Protein AF-A0A3D0QG06-F1 (afdb_monomer_lite)

Sequence (149 aa):
AGSTVTIGGTIAGTTPLYLQLPGLVRENLFISKLGYDTLVVPIGDQHAGSVVAKLNPRAGFPRGTISGVAGGVPNSDQWLTYASGATMIGSGVLSAYLKDRANREFDRYMSTKDPGSLSATRRLDKGAAAALAVSQISFAILAYILLSE

Foldseek 3Di:
DFWFKDWPNHTPDGPVDDDDDDPAPQIWIWTGDPQWDIDTDTDGPPPPDDDDDDTHGDPPDPPVPPPDCPDDPPDPLVVLLVVLVVLLVVLQVLLVVLQVVLVVLVVVCVVPVDVVSVVSSVVSNVSSVVSVVSNVVSVVVNVVSVVVD

Structure (mmCIF, N/CA/C/O backbone):
data_AF-A0A3D0QG06-F1
#
_entry.id   AF-A0A3D0QG06-F1
#
loop_
_atom_site.group_PDB
_atom_site.id
_atom_site.type_symbol
_atom_site.label_atom_id
_atom_site.label_alt_id
_atom_site.label_comp_id
_atom_site.label_asym_id
_atom_site.label_entity_id
_atom_site.label_seq_id
_atom_site.pdbx_PDB_ins_code
_atom_site.Cartn_x
_atom_site.Cartn_y
_atom_site.Cartn_z
_atom_site.occupancy
_atom_site.B_iso_or_equiv
_atom_site.auth_seq_id
_atom_site.auth_comp_id
_atom_site.auth_asym_id
_atom_site.auth_atom_id
_atom_site.pdbx_PDB_model_num
ATOM 1 N N . ALA A 1 1 ? 18.800 4.098 -14.225 1.00 64.69 1 ALA A N 1
ATOM 2 C CA . ALA A 1 1 ? 18.764 4.335 -15.685 1.00 64.69 1 ALA A CA 1
ATOM 3 C C . ALA A 1 1 ? 18.150 3.130 -16.398 1.00 64.69 1 ALA A C 1
ATOM 5 O O . ALA A 1 1 ? 18.528 1.994 -16.088 1.00 64.69 1 ALA A O 1
ATOM 6 N N . GLY A 1 2 ? 17.180 3.374 -17.283 1.00 77.44 2 GLY A N 1
ATOM 7 C CA . GLY A 1 2 ? 16.537 2.341 -18.102 1.00 77.44 2 GLY A CA 1
ATOM 8 C C . GLY A 1 2 ? 17.446 1.805 -19.214 1.00 77.44 2 GLY A C 1
ATOM 9 O O . GLY A 1 2 ? 18.573 2.270 -19.376 1.00 77.44 2 GLY A O 1
ATOM 10 N N . SER A 1 3 ? 16.969 0.798 -19.941 1.00 86.25 3 SER A N 1
ATOM 11 C CA . SER A 1 3 ? 17.652 0.188 -21.086 1.00 86.25 3 SER A CA 1
ATOM 12 C C . SER A 1 3 ? 17.191 0.850 -22.383 1.00 86.25 3 SER A C 1
ATOM 14 O O . SER A 1 3 ? 16.005 1.145 -22.519 1.00 86.25 3 SER A O 1
ATOM 16 N N . THR A 1 4 ? 18.094 1.051 -23.339 1.00 90.56 4 THR A N 1
ATOM 17 C CA . THR A 1 4 ? 17.769 1.590 -24.665 1.00 90.56 4 THR A CA 1
ATOM 18 C C . THR A 1 4 ? 17.126 0.503 -25.516 1.00 90.56 4 THR A C 1
ATOM 20 O O . THR A 1 4 ? 17.655 -0.605 -25.616 1.00 90.56 4 THR A O 1
ATOM 23 N N . VAL A 1 5 ? 15.995 0.824 -26.137 1.00 87.94 5 VAL A N 1
ATOM 24 C CA . VAL A 1 5 ? 15.235 -0.066 -27.018 1.00 87.94 5 VAL A CA 1
ATOM 25 C C . VAL A 1 5 ? 15.369 0.420 -28.459 1.00 87.94 5 VAL A C 1
ATOM 27 O O . VAL A 1 5 ? 15.184 1.605 -28.741 1.00 87.94 5 VAL A O 1
ATOM 30 N N . THR A 1 6 ? 15.680 -0.492 -29.376 1.00 87.62 6 THR A N 1
ATOM 31 C CA . THR A 1 6 ? 15.891 -0.218 -30.803 1.00 87.62 6 THR A CA 1
ATOM 32 C C . THR A 1 6 ? 15.031 -1.157 -31.652 1.00 87.62 6 THR A C 1
ATOM 34 O O . THR A 1 6 ? 14.957 -2.352 -31.364 1.00 87.62 6 THR A O 1
ATOM 37 N N . ILE A 1 7 ? 14.393 -0.619 -32.694 1.00 85.56 7 ILE A N 1
ATOM 38 C CA . ILE A 1 7 ? 13.526 -1.324 -33.657 1.00 85.56 7 ILE A CA 1
ATOM 39 C C . ILE A 1 7 ? 14.029 -0.989 -35.057 1.00 85.56 7 ILE A C 1
ATOM 41 O O . ILE A 1 7 ? 14.257 0.185 -35.343 1.00 85.56 7 ILE A O 1
ATOM 45 N N . GLY A 1 8 ? 14.274 -1.989 -35.907 1.00 80.06 8 GLY A N 1
ATOM 46 C CA . GLY A 1 8 ? 14.747 -1.751 -37.279 1.00 80.06 8 GLY A CA 1
ATOM 47 C C . GLY A 1 8 ? 16.013 -0.881 -37.380 1.00 80.06 8 GLY A C 1
ATOM 48 O O . GLY A 1 8 ? 16.193 -0.158 -38.353 1.00 80.06 8 GLY A O 1
ATOM 49 N N . GLY A 1 9 ? 16.870 -0.882 -36.350 1.00 80.56 9 GLY A N 1
ATOM 50 C CA . GLY A 1 9 ? 18.061 -0.022 -36.271 1.00 80.56 9 GLY A CA 1
ATOM 51 C C . GLY A 1 9 ? 17.811 1.418 -35.788 1.00 80.56 9 GLY A C 1
ATOM 52 O O . GLY A 1 9 ? 18.767 2.170 -35.625 1.00 80.56 9 GLY A O 1
ATOM 53 N N . THR A 1 10 ? 16.564 1.794 -35.493 1.00 81.81 10 THR A N 1
ATOM 54 C CA . THR A 1 10 ? 16.182 3.114 -34.964 1.00 81.81 10 THR A CA 1
ATOM 55 C C . THR A 1 10 ? 15.922 3.052 -33.460 1.00 81.81 10 THR A C 1
ATOM 57 O O . THR A 1 10 ? 15.291 2.117 -32.965 1.00 81.81 10 THR A O 1
ATOM 60 N N . ILE A 1 11 ? 16.408 4.042 -32.705 1.00 87.62 11 ILE A N 1
ATOM 61 C CA . ILE A 1 11 ? 16.168 4.133 -31.258 1.00 87.62 11 ILE A CA 1
ATOM 62 C C . ILE A 1 11 ? 14.691 4.461 -31.023 1.00 87.62 11 ILE A C 1
ATOM 64 O O . ILE A 1 11 ? 14.235 5.552 -31.349 1.00 87.62 11 ILE A O 1
ATOM 68 N N . ALA A 1 12 ? 13.960 3.512 -30.440 1.00 85.19 12 ALA A N 1
ATOM 69 C CA . ALA A 1 12 ? 12.551 3.666 -30.096 1.00 85.19 12 ALA A CA 1
ATOM 70 C C . ALA A 1 12 ? 12.365 4.395 -28.755 1.00 85.19 12 ALA A C 1
ATOM 72 O O . ALA A 1 12 ? 11.375 5.095 -28.564 1.00 85.19 12 ALA A O 1
ATOM 73 N N . GLY A 1 13 ? 13.312 4.244 -27.821 1.00 87.69 13 GLY A N 1
ATOM 74 C CA . GLY A 1 13 ? 13.282 4.935 -26.532 1.00 87.69 13 GLY A CA 1
ATOM 75 C C . GLY A 1 13 ? 14.038 4.200 -25.428 1.00 87.69 13 GLY A C 1
ATOM 76 O O . GLY A 1 13 ? 14.945 3.411 -25.697 1.00 87.69 13 GLY A O 1
ATOM 77 N N . THR A 1 14 ? 13.638 4.448 -24.180 1.00 88.12 14 THR A N 1
ATOM 78 C CA . THR A 1 14 ? 14.256 3.876 -22.974 1.00 88.12 14 THR A CA 1
ATOM 79 C C . THR A 1 14 ? 13.190 3.207 -22.106 1.00 88.12 14 THR A C 1
ATOM 81 O O . THR A 1 14 ? 12.110 3.761 -21.938 1.00 88.12 14 THR A O 1
ATOM 84 N N . THR A 1 15 ? 13.469 2.029 -21.538 1.00 83.94 15 THR A N 1
ATOM 85 C CA . THR A 1 15 ? 12.514 1.313 -20.668 1.00 83.94 15 THR A CA 1
ATOM 86 C C . THR A 1 15 ? 12.234 2.068 -19.353 1.00 83.94 15 THR A C 1
ATOM 88 O O . THR A 1 15 ? 13.198 2.566 -18.760 1.00 83.94 15 THR A O 1
ATOM 91 N N . PRO A 1 16 ? 11.002 2.030 -18.801 1.00 86.06 16 PRO A N 1
ATOM 92 C CA . PRO A 1 16 ? 9.811 1.368 -19.344 1.00 86.06 16 PRO A CA 1
ATOM 93 C C . PRO A 1 16 ? 9.265 2.111 -20.571 1.00 86.06 16 PRO A C 1
ATOM 95 O O . PRO A 1 16 ? 9.149 3.331 -20.560 1.00 86.06 16 PRO A O 1
ATOM 98 N N . LEU A 1 17 ? 8.953 1.364 -21.633 1.00 82.56 17 LEU A N 1
ATOM 99 C CA . LEU A 1 17 ? 8.555 1.910 -22.929 1.00 82.56 17 LEU A CA 1
ATOM 100 C C . LEU A 1 17 ? 7.271 1.226 -23.397 1.00 82.56 17 LEU A C 1
ATOM 102 O O . LEU A 1 17 ? 7.225 0.000 -23.491 1.00 82.56 17 LEU A O 1
ATOM 106 N N . TYR A 1 18 ? 6.253 2.025 -23.708 1.00 84.31 18 TYR A N 1
ATOM 107 C CA . TYR A 1 18 ? 5.015 1.560 -24.326 1.00 84.31 18 TYR A CA 1
ATOM 108 C C . TYR A 1 18 ? 5.086 1.826 -25.825 1.00 84.31 18 TYR A C 1
ATOM 110 O O . TYR A 1 18 ? 5.313 2.959 -26.245 1.00 84.31 18 TYR A O 1
ATOM 118 N N . LEU A 1 19 ? 4.897 0.782 -26.626 1.00 76.94 19 LEU A N 1
ATOM 119 C CA . LEU A 1 19 ? 4.960 0.858 -28.081 1.00 76.94 19 LEU A CA 1
ATOM 120 C C . LEU A 1 19 ? 3.608 0.470 -28.661 1.00 76.94 19 LEU A C 1
ATOM 122 O O . LEU A 1 19 ? 3.109 -0.624 -28.407 1.00 76.94 19 LEU A O 1
ATOM 126 N N . GLN A 1 20 ? 3.030 1.368 -29.451 1.00 76.19 20 GLN A N 1
ATOM 127 C CA . GLN A 1 20 ? 1.897 1.050 -30.309 1.00 76.19 20 GLN A CA 1
ATOM 128 C C . GLN A 1 20 ? 2.449 0.750 -31.693 1.00 76.19 20 GLN A C 1
ATOM 130 O O . GLN A 1 20 ? 2.898 1.648 -32.401 1.00 76.19 20 GLN A O 1
ATOM 135 N N . LEU A 1 21 ? 2.467 -0.528 -32.050 1.00 72.44 21 LEU A N 1
ATOM 136 C CA . LEU A 1 21 ? 2.906 -0.962 -33.366 1.00 72.44 21 LEU A CA 1
ATOM 137 C C . LEU A 1 21 ? 1.664 -1.122 -34.248 1.00 72.44 21 LEU A C 1
ATOM 139 O O . LEU A 1 21 ? 0.736 -1.829 -33.842 1.00 72.44 21 LEU A O 1
ATOM 143 N N . PRO A 1 22 ? 1.604 -0.478 -35.429 1.00 63.28 22 PRO A N 1
ATOM 144 C CA . PRO A 1 22 ? 0.579 -0.806 -36.412 1.00 63.28 22 PRO A CA 1
ATOM 145 C C . PRO A 1 22 ? 0.683 -2.305 -36.748 1.00 63.28 22 PRO A C 1
ATOM 147 O O . PRO A 1 22 ? 1.777 -2.862 -36.755 1.00 63.28 22 PRO A O 1
ATOM 150 N N . GLY A 1 23 ? -0.453 -2.986 -36.922 1.00 61.03 23 GLY A N 1
ATOM 151 C CA . GLY A 1 23 ? -0.513 -4.455 -36.954 1.00 61.03 23 GLY A CA 1
ATOM 152 C C . GLY A 1 23 ? 0.443 -5.129 -37.955 1.00 61.03 23 GLY A C 1
ATOM 153 O O . GLY A 1 23 ? 0.764 -4.561 -38.996 1.00 61.03 23 GLY A O 1
ATOM 154 N N . LEU A 1 24 ? 0.843 -6.371 -37.631 1.00 56.78 24 LEU A N 1
ATOM 155 C CA . LEU A 1 24 ? 1.748 -7.266 -38.385 1.00 56.78 24 LEU A CA 1
ATOM 156 C C . LEU A 1 24 ? 3.222 -6.821 -38.501 1.00 56.78 24 LEU A C 1
ATOM 158 O O . LEU A 1 24 ? 3.940 -7.277 -39.393 1.00 56.78 24 LEU A O 1
ATOM 162 N N . VAL A 1 25 ? 3.729 -5.998 -37.579 1.00 63.03 25 VAL A N 1
ATOM 163 C CA . VAL A 1 25 ? 5.177 -5.730 -37.499 1.00 63.03 25 VAL A CA 1
ATOM 164 C C . VAL A 1 25 ? 5.899 -6.964 -36.944 1.00 63.03 25 VAL A C 1
ATOM 166 O O . VAL A 1 25 ? 5.890 -7.225 -35.742 1.00 63.03 25 VAL A O 1
ATOM 169 N N . ARG A 1 26 ? 6.531 -7.728 -37.843 1.00 67.88 26 ARG A N 1
ATOM 170 C CA . ARG A 1 26 ? 7.420 -8.862 -37.531 1.00 67.88 26 ARG A CA 1
ATOM 171 C C . ARG A 1 26 ? 8.863 -8.392 -37.416 1.00 67.88 26 ARG A C 1
ATOM 173 O O . ARG A 1 26 ? 9.719 -8.778 -38.211 1.00 67.88 26 ARG A O 1
ATOM 180 N N . GLU A 1 27 ? 9.118 -7.520 -36.452 1.00 73.75 27 GLU A N 1
ATOM 181 C CA . GLU A 1 27 ? 10.459 -7.008 -36.191 1.00 73.75 27 GLU A CA 1
ATOM 182 C C . GLU A 1 27 ? 10.991 -7.468 -34.837 1.00 73.75 27 GLU A C 1
ATOM 184 O O . GLU A 1 27 ? 10.252 -7.783 -33.904 1.00 73.75 27 GLU A O 1
ATOM 189 N N . ASN A 1 28 ? 12.316 -7.506 -34.740 1.00 83.25 28 ASN A N 1
ATOM 190 C CA . ASN A 1 28 ? 13.008 -7.816 -33.502 1.00 83.25 28 ASN A CA 1
ATOM 191 C C . ASN A 1 28 ? 13.280 -6.522 -32.730 1.00 83.25 28 ASN A C 1
ATOM 193 O O . ASN A 1 28 ? 13.878 -5.586 -33.264 1.00 83.25 28 ASN A O 1
ATOM 197 N N . LEU A 1 29 ? 12.897 -6.497 -31.456 1.00 85.25 29 LEU A N 1
ATOM 198 C CA . LEU A 1 29 ? 13.340 -5.483 -30.507 1.00 85.25 29 LEU A CA 1
ATOM 199 C C . LEU A 1 29 ? 14.737 -5.824 -30.024 1.00 85.25 29 LEU A C 1
ATOM 201 O O . LEU A 1 29 ? 14.981 -6.926 -29.532 1.00 85.25 29 LEU A O 1
ATOM 205 N N . PHE A 1 30 ? 15.625 -4.845 -30.073 1.00 88.44 30 PHE A N 1
ATOM 206 C CA . PHE A 1 30 ? 16.935 -4.933 -29.451 1.00 88.44 30 PHE A CA 1
ATOM 207 C C . PHE A 1 30 ? 16.927 -4.086 -28.186 1.00 88.44 30 PHE A C 1
ATOM 209 O O . PHE A 1 30 ? 16.690 -2.882 -28.236 1.00 88.44 30 PHE A O 1
ATOM 216 N N . ILE A 1 31 ? 17.183 -4.716 -27.045 1.00 89.25 31 ILE A N 1
ATOM 217 C CA . ILE A 1 31 ? 17.268 -4.051 -25.748 1.00 89.25 31 ILE A CA 1
ATOM 218 C C . ILE A 1 31 ? 18.727 -4.069 -25.323 1.00 89.25 31 ILE A C 1
ATOM 220 O O . ILE A 1 31 ? 19.310 -5.133 -25.118 1.00 89.25 31 ILE A O 1
ATOM 224 N N . SER A 1 32 ? 19.318 -2.888 -25.178 1.00 87.62 32 SER A N 1
ATOM 225 C CA . SER A 1 32 ? 20.717 -2.721 -24.801 1.00 87.62 32 SER A CA 1
ATOM 226 C C . SER A 1 32 ? 20.843 -1.875 -23.540 1.00 87.62 32 SER A C 1
ATOM 228 O O . SER A 1 32 ? 20.100 -0.919 -23.313 1.00 87.62 32 SER A O 1
ATOM 230 N N . LYS A 1 33 ? 21.795 -2.238 -22.684 1.00 86.56 33 LYS A N 1
ATOM 231 C CA . LYS A 1 33 ? 22.153 -1.462 -21.499 1.00 86.56 33 LYS A CA 1
ATOM 232 C C . LYS A 1 33 ? 23.648 -1.584 -21.269 1.00 86.56 33 LYS A C 1
ATOM 234 O O . LYS A 1 33 ? 24.210 -2.668 -21.402 1.00 86.56 33 LYS A O 1
ATOM 239 N N . LEU A 1 34 ? 24.292 -0.477 -20.911 1.00 83.44 34 LEU A N 1
ATOM 240 C CA . LEU A 1 34 ? 25.723 -0.466 -20.618 1.00 83.44 34 LEU A CA 1
ATOM 241 C C . LEU A 1 34 ? 26.058 -1.503 -19.531 1.00 83.44 34 LEU A C 1
ATOM 243 O O . LEU A 1 34 ? 25.421 -1.526 -18.479 1.00 83.44 34 LEU A O 1
ATOM 247 N N . GLY A 1 35 ? 27.047 -2.358 -19.797 1.00 79.38 35 GLY A N 1
ATOM 248 C CA . GLY A 1 35 ? 27.467 -3.432 -18.888 1.00 79.38 35 GLY A CA 1
ATOM 249 C C . GLY A 1 35 ? 26.628 -4.714 -18.954 1.00 79.38 35 GLY A C 1
ATOM 250 O O . GLY A 1 35 ? 26.909 -5.658 -18.216 1.00 79.38 35 GLY A O 1
ATOM 251 N N . TYR A 1 36 ? 25.641 -4.779 -19.847 1.00 84.69 36 TYR A N 1
ATOM 252 C CA . TYR A 1 36 ? 24.815 -5.959 -20.091 1.00 84.69 36 TYR A CA 1
ATOM 253 C C . TYR A 1 36 ? 24.890 -6.389 -21.556 1.00 84.69 36 TYR A C 1
ATOM 255 O O . TYR A 1 36 ? 25.174 -5.581 -22.441 1.00 84.69 36 TYR A O 1
ATOM 263 N N . ASP A 1 37 ? 24.622 -7.665 -21.809 1.00 87.31 37 ASP A N 1
ATOM 264 C CA . ASP A 1 37 ? 24.488 -8.183 -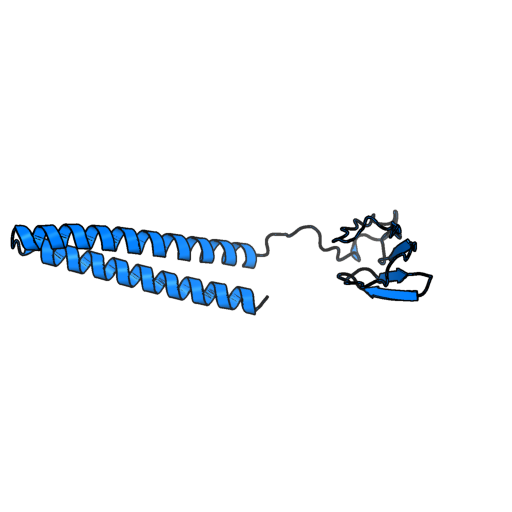23.164 1.00 87.31 37 ASP A CA 1
ATOM 265 C C . ASP A 1 37 ? 23.164 -7.731 -23.790 1.00 87.31 37 ASP A C 1
ATOM 267 O O . ASP A 1 37 ? 22.133 -7.647 -23.116 1.00 87.31 37 ASP A O 1
ATOM 271 N N . THR A 1 38 ? 23.198 -7.424 -25.089 1.00 86.56 38 THR A N 1
ATOM 272 C CA . THR A 1 38 ? 22.011 -7.024 -25.851 1.00 86.56 38 THR A CA 1
ATOM 273 C C . THR A 1 38 ? 21.040 -8.195 -25.951 1.00 86.56 38 THR A C 1
ATOM 275 O O . THR A 1 38 ? 21.406 -9.268 -26.430 1.00 86.56 38 THR A O 1
ATOM 278 N N . LEU A 1 39 ? 19.792 -7.979 -25.540 1.00 87.88 39 LEU A N 1
ATOM 279 C CA . LEU A 1 39 ? 18.720 -8.961 -25.668 1.00 87.88 39 LEU A CA 1
ATOM 280 C C . LEU A 1 39 ? 17.902 -8.685 -26.927 1.00 87.88 39 LEU A C 1
ATOM 282 O O . LEU A 1 39 ? 17.529 -7.542 -27.189 1.00 87.88 39 LEU A O 1
ATOM 286 N N . VAL A 1 40 ? 17.595 -9.747 -27.669 1.00 87.06 40 VAL A N 1
ATOM 287 C CA . VAL A 1 40 ? 16.714 -9.704 -28.838 1.00 87.06 40 VAL A CA 1
ATOM 288 C C . VAL A 1 40 ? 15.365 -10.293 -28.449 1.00 87.06 40 VAL A C 1
ATOM 290 O O . VAL A 1 40 ? 15.296 -11.444 -28.020 1.00 87.06 40 VAL A O 1
ATOM 293 N N . VAL A 1 41 ? 14.301 -9.509 -28.584 1.00 84.38 41 VAL A N 1
ATOM 294 C CA . VAL A 1 41 ? 12.927 -9.936 -28.311 1.00 84.38 41 VAL A CA 1
ATOM 295 C C . VAL A 1 41 ? 12.155 -9.926 -29.632 1.00 84.38 41 VAL A C 1
ATOM 297 O O . VAL A 1 41 ? 11.963 -8.850 -30.201 1.00 84.38 41 VAL A O 1
ATOM 300 N N . PRO A 1 42 ? 11.718 -11.085 -30.149 1.00 80.50 42 PRO A N 1
ATOM 301 C CA . PRO A 1 42 ? 10.914 -11.125 -31.362 1.00 80.50 42 PRO A CA 1
ATOM 302 C C . PRO A 1 42 ? 9.511 -10.581 -31.074 1.00 80.50 42 PRO A C 1
ATOM 304 O O . PRO A 1 42 ? 8.815 -11.101 -30.202 1.00 80.50 42 PRO A O 1
ATOM 307 N N . ILE A 1 43 ? 9.077 -9.555 -31.810 1.00 75.00 43 ILE A N 1
ATOM 308 C CA . ILE A 1 43 ? 7.671 -9.149 -31.814 1.00 75.00 43 ILE A CA 1
ATOM 309 C C . ILE A 1 43 ? 6.970 -9.925 -32.926 1.00 75.00 43 ILE A C 1
ATOM 311 O O . ILE A 1 43 ? 7.341 -9.851 -34.096 1.00 75.00 43 ILE A O 1
ATOM 315 N N . GLY A 1 44 ? 5.949 -10.689 -32.554 1.00 66.06 44 GLY A N 1
ATOM 316 C CA . GLY A 1 44 ? 5.058 -11.356 -33.496 1.00 66.06 44 GLY A CA 1
ATOM 317 C C . GLY A 1 44 ? 3.607 -11.232 -33.054 1.00 66.06 44 GLY A C 1
ATOM 318 O O . GLY A 1 44 ? 3.328 -10.714 -31.972 1.00 66.06 44 GLY A O 1
ATOM 319 N N . ASP A 1 45 ? 2.702 -11.786 -33.861 1.00 58.41 45 ASP A N 1
ATOM 320 C CA . ASP A 1 45 ? 1.236 -11.671 -33.741 1.00 58.41 45 ASP A CA 1
ATOM 321 C C . ASP A 1 45 ? 0.656 -12.114 -32.373 1.00 58.41 45 ASP A C 1
ATOM 323 O O . ASP A 1 45 ? -0.515 -11.891 -32.087 1.00 58.41 45 ASP A O 1
ATOM 327 N N . GLN A 1 46 ? 1.473 -12.719 -31.503 1.00 55.81 46 GLN A N 1
ATOM 328 C CA . GLN A 1 46 ? 1.092 -13.250 -30.189 1.00 55.81 46 GLN A CA 1
ATOM 329 C C . GLN A 1 46 ? 1.517 -12.375 -28.992 1.00 55.81 46 GLN A C 1
ATOM 331 O O . GLN A 1 46 ? 1.194 -12.710 -27.857 1.00 55.81 46 GLN A O 1
ATOM 336 N N . HIS A 1 47 ? 2.232 -11.263 -29.208 1.00 59.91 47 HIS A N 1
ATOM 337 C CA . HIS A 1 47 ? 2.784 -10.426 -28.125 1.00 59.91 47 HIS A CA 1
ATOM 338 C C . HIS A 1 47 ? 1.965 -9.150 -27.873 1.00 59.91 47 HIS A C 1
ATOM 340 O O . HIS A 1 47 ? 2.514 -8.085 -27.601 1.00 59.91 47 HIS A O 1
ATOM 346 N N . ALA A 1 48 ? 0.635 -9.250 -27.939 1.00 58.84 48 ALA A N 1
ATOM 347 C CA . ALA A 1 48 ? -0.266 -8.192 -27.485 1.00 58.84 48 ALA A CA 1
ATOM 348 C C . ALA A 1 48 ? -0.298 -8.158 -25.940 1.00 58.84 48 ALA A C 1
ATOM 350 O O . ALA A 1 48 ? -1.262 -8.592 -25.316 1.00 58.84 48 ALA A O 1
ATOM 351 N N . GLY A 1 49 ? 0.792 -7.720 -25.301 1.00 68.38 49 GLY A N 1
ATOM 352 C CA . GLY A 1 49 ? 0.911 -7.724 -23.842 1.00 68.38 49 GLY A CA 1
ATOM 353 C C . GLY A 1 49 ? 2.231 -7.166 -23.308 1.00 68.38 49 GLY A C 1
ATOM 354 O O . GLY A 1 49 ? 3.096 -6.719 -24.058 1.00 68.38 49 GLY A O 1
ATOM 355 N N . SER A 1 50 ? 2.380 -7.181 -21.982 1.00 73.88 50 SER A N 1
ATOM 356 C CA . SER A 1 50 ? 3.606 -6.744 -21.306 1.00 73.88 50 SER A CA 1
ATOM 357 C C . SER A 1 50 ? 4.722 -7.774 -21.484 1.00 73.88 50 SER A C 1
ATOM 359 O O . SER A 1 50 ? 4.529 -8.955 -21.192 1.00 73.88 50 SER A O 1
ATOM 361 N N . VAL A 1 51 ? 5.901 -7.330 -21.927 1.00 74.94 51 VAL A N 1
ATOM 362 C CA . VAL A 1 51 ? 7.092 -8.178 -22.056 1.00 74.94 51 VAL A CA 1
ATOM 363 C C . VAL A 1 51 ? 8.104 -7.802 -20.982 1.00 74.94 51 VAL A C 1
ATOM 365 O O . VAL A 1 51 ? 8.624 -6.686 -20.955 1.00 74.94 51 VAL A O 1
ATOM 368 N N . VAL A 1 52 ? 8.420 -8.757 -20.107 1.00 80.19 52 VAL A N 1
ATOM 369 C CA . VAL A 1 52 ? 9.447 -8.597 -19.072 1.00 80.19 52 VAL A CA 1
ATOM 370 C C . VAL A 1 52 ? 10.765 -9.180 -19.577 1.00 80.19 52 VAL A C 1
ATOM 372 O O . VAL A 1 52 ? 10.919 -10.392 -19.705 1.00 80.19 52 VAL A O 1
ATOM 375 N N . ALA A 1 53 ? 11.730 -8.305 -19.853 1.00 77.25 53 ALA A N 1
ATOM 376 C CA . ALA A 1 53 ? 13.054 -8.668 -20.346 1.00 77.25 53 ALA A CA 1
ATOM 377 C C . ALA A 1 53 ? 14.096 -8.674 -19.216 1.00 77.25 53 ALA A C 1
ATOM 379 O O . ALA A 1 53 ? 14.307 -7.659 -18.549 1.00 77.25 53 ALA A O 1
ATOM 380 N N . LYS A 1 54 ? 14.798 -9.800 -19.032 1.00 82.06 54 LYS A N 1
ATOM 381 C CA . LYS A 1 54 ? 15.924 -9.917 -18.094 1.00 82.06 54 LYS A CA 1
ATOM 382 C C . LYS A 1 54 ? 17.247 -9.875 -18.859 1.00 82.06 54 LYS A C 1
ATOM 384 O O . LYS A 1 54 ? 17.519 -10.753 -19.670 1.00 82.06 54 LYS A O 1
ATOM 389 N N . LEU A 1 55 ? 18.065 -8.858 -18.587 1.00 82.44 55 LEU A N 1
ATOM 390 C CA . LEU A 1 55 ? 19.387 -8.699 -19.194 1.00 82.44 55 LEU A CA 1
ATOM 391 C C . LEU A 1 55 ? 20.459 -9.422 -18.375 1.00 82.44 55 LEU A C 1
ATOM 393 O O . LEU A 1 55 ? 20.476 -9.331 -17.144 1.00 82.44 55 LEU A O 1
ATOM 397 N N . ASN A 1 56 ? 21.385 -10.086 -19.065 1.00 82.56 56 ASN A N 1
ATOM 398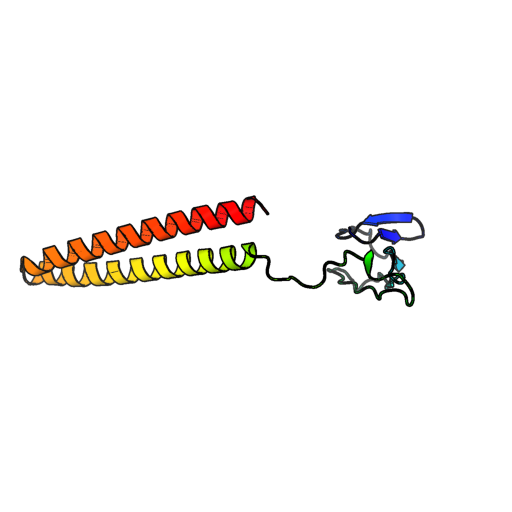 C CA . ASN A 1 56 ? 22.537 -10.726 -18.438 1.00 82.56 56 ASN A CA 1
ATOM 399 C C . ASN A 1 56 ? 23.728 -9.758 -18.411 1.00 82.56 56 ASN A C 1
ATOM 401 O O . ASN A 1 56 ? 23.985 -9.089 -19.413 1.00 82.56 56 ASN A O 1
ATOM 405 N N . PRO A 1 57 ? 24.434 -9.624 -17.277 1.00 81.12 57 PRO A N 1
ATOM 406 C CA . PRO A 1 57 ? 25.617 -8.778 -17.201 1.00 81.12 57 PRO A CA 1
ATOM 407 C C . PRO A 1 57 ? 26.742 -9.376 -18.050 1.00 81.12 57 PRO A C 1
ATOM 409 O O . PRO A 1 57 ? 27.016 -10.574 -17.963 1.00 81.12 57 PRO A O 1
ATOM 412 N N . ARG A 1 58 ? 27.426 -8.533 -18.826 1.00 82.12 58 ARG A N 1
ATOM 413 C CA . ARG A 1 58 ? 28.536 -8.971 -19.676 1.00 82.12 58 ARG A CA 1
ATOM 414 C C . ARG A 1 58 ? 29.723 -9.396 -18.805 1.00 82.12 58 ARG A C 1
ATOM 416 O O . ARG A 1 58 ? 30.147 -8.661 -17.908 1.00 82.12 58 ARG A O 1
ATOM 423 N N . ALA A 1 59 ? 30.281 -10.577 -19.073 1.00 71.69 59 ALA A N 1
ATOM 424 C CA . ALA A 1 59 ? 31.448 -11.083 -18.352 1.00 71.69 59 ALA A CA 1
ATOM 425 C C . ALA A 1 59 ? 32.645 -10.118 -18.490 1.00 71.69 59 ALA A C 1
ATOM 427 O O . ALA A 1 59 ? 32.978 -9.686 -19.591 1.00 71.69 59 ALA A O 1
ATOM 428 N N . GLY A 1 60 ? 33.277 -9.763 -17.365 1.00 65.56 60 GLY A N 1
ATOM 429 C CA . GLY A 1 60 ? 34.435 -8.857 -17.325 1.00 65.56 60 GLY A CA 1
ATOM 430 C C . GLY A 1 60 ? 34.113 -7.362 -17.202 1.00 65.56 60 GLY A C 1
ATOM 431 O O . GLY A 1 60 ? 35.036 -6.562 -17.077 1.00 65.56 60 GLY A O 1
ATOM 432 N N . PHE A 1 61 ? 32.836 -6.959 -17.184 1.00 63.31 61 PHE A N 1
ATOM 433 C CA . PHE A 1 61 ? 32.470 -5.567 -16.903 1.00 63.31 61 PHE A CA 1
ATOM 434 C C . PHE A 1 61 ? 32.578 -5.272 -15.390 1.00 63.31 61 PHE A C 1
ATOM 436 O O . PHE A 1 61 ? 32.083 -6.076 -14.589 1.00 63.31 61 PHE A O 1
ATOM 443 N N . PRO A 1 62 ? 33.194 -4.150 -14.953 1.00 58.56 62 PRO A N 1
ATOM 444 C CA . PRO A 1 62 ? 33.297 -3.814 -13.536 1.00 58.56 62 PRO A CA 1
ATOM 445 C C . PRO A 1 62 ? 31.901 -3.706 -12.912 1.00 58.56 62 PRO A C 1
ATOM 447 O O . PRO A 1 62 ? 31.127 -2.802 -13.225 1.00 58.56 62 PRO A O 1
ATOM 450 N N . ARG A 1 63 ? 31.572 -4.622 -11.994 1.00 54.81 63 ARG A N 1
ATOM 451 C CA . ARG A 1 63 ? 30.273 -4.642 -11.295 1.00 54.81 63 ARG A CA 1
ATOM 452 C C . ARG A 1 63 ? 30.012 -3.374 -10.463 1.00 54.81 63 ARG A C 1
ATOM 454 O O . ARG A 1 63 ? 28.877 -3.148 -10.067 1.00 54.81 63 ARG A O 1
ATOM 461 N N . GLY A 1 64 ? 31.033 -2.543 -10.232 1.00 51.38 64 GLY A N 1
ATOM 462 C CA . GLY A 1 64 ? 30.962 -1.319 -9.428 1.00 51.38 64 GLY A CA 1
ATOM 463 C C . GLY A 1 64 ? 30.257 -0.124 -10.079 1.00 51.38 64 GLY A C 1
ATOM 464 O O . GL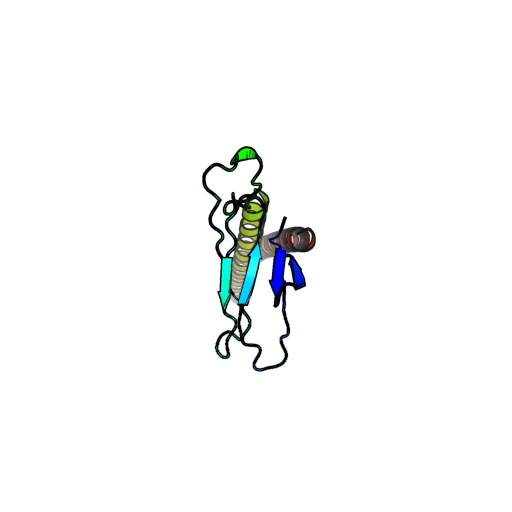Y A 1 64 ? 29.954 0.832 -9.379 1.00 51.38 64 GLY A O 1
ATOM 465 N N . THR A 1 65 ? 29.969 -0.155 -11.384 1.00 48.03 65 THR A N 1
ATOM 466 C CA . THR A 1 65 ? 29.250 0.937 -12.087 1.00 48.03 65 THR A CA 1
ATOM 467 C C . THR A 1 65 ? 27.837 0.548 -12.511 1.00 48.03 65 THR A C 1
ATOM 469 O O . THR A 1 65 ? 27.094 1.348 -13.080 1.00 48.03 65 THR A O 1
ATOM 472 N N . ILE A 1 66 ? 27.443 -0.690 -12.226 1.00 50.84 66 ILE A N 1
ATOM 473 C CA . ILE A 1 66 ? 26.109 -1.187 -12.504 1.00 50.84 66 ILE A CA 1
ATOM 474 C C . ILE A 1 66 ? 25.240 -0.828 -11.296 1.00 50.84 66 ILE A C 1
ATOM 476 O O . ILE A 1 66 ? 25.022 -1.653 -10.413 1.00 50.84 66 ILE A O 1
ATOM 480 N N . SER A 1 67 ? 24.696 0.396 -11.268 1.00 47.09 67 SER A N 1
ATOM 481 C CA . SER A 1 67 ? 23.454 0.687 -10.528 1.00 47.09 67 SER A CA 1
ATOM 482 C C . SER A 1 67 ? 22.308 -0.076 -11.200 1.00 47.09 67 SER A C 1
ATOM 484 O O . SER A 1 67 ? 21.433 0.473 -11.875 1.00 47.09 67 SER A O 1
ATOM 486 N N . GLY A 1 68 ? 22.375 -1.399 -11.094 1.00 42.59 68 GLY A N 1
ATOM 487 C CA . GLY A 1 68 ? 21.242 -2.272 -11.255 1.00 42.59 68 GLY A CA 1
ATOM 488 C C . GLY A 1 68 ? 20.358 -2.029 -10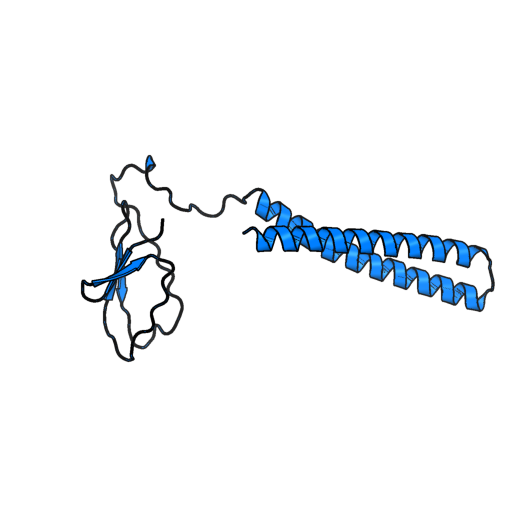.050 1.00 42.59 68 GLY A C 1
ATOM 489 O O . GLY A 1 68 ? 20.829 -2.068 -8.916 1.00 42.59 68 GLY A O 1
ATOM 490 N N . VAL A 1 69 ? 19.084 -1.767 -10.312 1.00 46.34 69 VAL A N 1
ATOM 491 C CA . VAL A 1 69 ? 18.013 -1.975 -9.344 1.00 46.34 69 VAL A CA 1
ATOM 492 C C . VAL A 1 69 ? 18.033 -3.473 -9.033 1.00 46.34 69 VAL A C 1
ATOM 494 O O . VAL A 1 69 ? 17.362 -4.278 -9.674 1.00 46.34 69 VAL A O 1
ATOM 497 N N . ALA A 1 70 ? 18.954 -3.866 -8.156 1.00 42.31 70 ALA A N 1
ATOM 498 C CA . ALA A 1 70 ? 18.917 -5.134 -7.466 1.00 42.31 70 ALA A CA 1
ATOM 499 C C . ALA A 1 70 ? 17.643 -5.105 -6.624 1.00 42.31 70 ALA A C 1
ATOM 501 O O . ALA A 1 70 ? 17.295 -4.052 -6.087 1.00 42.31 70 ALA A O 1
ATOM 502 N N . GLY A 1 71 ? 16.923 -6.229 -6.623 1.00 42.06 71 GLY A N 1
ATOM 503 C CA . GLY A 1 71 ? 15.591 -6.370 -6.045 1.00 42.06 71 GLY A CA 1
ATOM 504 C C . GLY A 1 71 ? 15.434 -5.615 -4.735 1.00 42.06 71 GLY A C 1
ATOM 505 O O . GLY A 1 71 ? 16.366 -5.599 -3.934 1.00 42.06 71 GLY A O 1
ATOM 506 N N . GLY A 1 72 ? 14.264 -4.985 -4.585 1.00 47.12 72 GLY A N 1
ATOM 507 C CA . GLY A 1 72 ? 13.909 -4.122 -3.468 1.00 47.12 72 GLY A CA 1
ATOM 508 C C . GLY A 1 72 ? 14.531 -4.604 -2.169 1.00 47.12 72 GLY A C 1
ATOM 509 O O . GLY A 1 72 ? 14.027 -5.518 -1.520 1.00 47.12 72 GLY A O 1
ATOM 510 N N . VAL A 1 73 ? 15.630 -3.954 -1.786 1.00 43.66 73 VAL A N 1
ATOM 511 C CA . VAL A 1 73 ? 15.873 -3.717 -0.372 1.00 43.66 73 VAL A CA 1
ATOM 512 C C . VAL A 1 73 ? 14.574 -3.062 0.078 1.00 43.66 73 VAL A C 1
ATOM 514 O O . VAL A 1 73 ? 14.178 -2.098 -0.586 1.00 43.66 73 VAL A O 1
ATOM 517 N N . PRO A 1 74 ? 13.840 -3.605 1.064 1.00 45.25 74 PRO A N 1
ATOM 518 C CA . PRO A 1 74 ? 12.663 -2.920 1.556 1.00 45.25 74 PRO A CA 1
ATOM 519 C C . PRO A 1 74 ? 13.146 -1.536 1.959 1.00 45.25 74 PRO A C 1
ATOM 521 O O . PRO A 1 74 ? 13.893 -1.387 2.928 1.00 45.25 74 PRO A O 1
ATOM 524 N N . ASN A 1 75 ? 12.807 -0.540 1.137 1.00 52.88 75 ASN A N 1
ATOM 525 C CA . ASN A 1 75 ? 13.019 0.843 1.498 1.00 52.88 75 ASN A CA 1
ATOM 526 C C . ASN A 1 75 ? 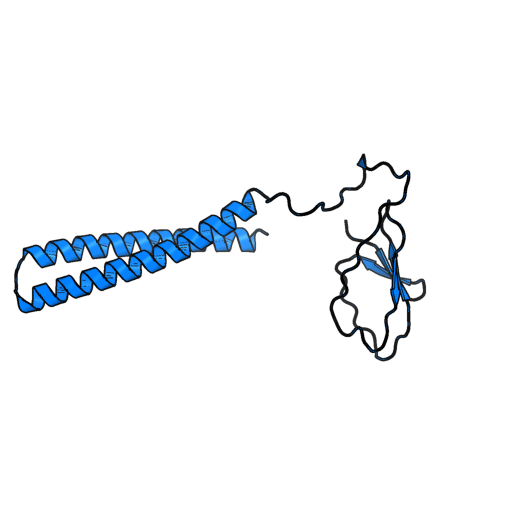12.312 0.975 2.845 1.00 52.88 75 ASN A C 1
ATOM 528 O O . ASN A 1 75 ? 11.217 0.426 3.021 1.00 52.88 75 ASN A O 1
ATOM 532 N N . SER A 1 76 ? 12.927 1.657 3.806 1.00 57.56 76 SER A N 1
ATOM 533 C CA . SER A 1 76 ? 12.297 1.965 5.098 1.00 57.56 76 SER A CA 1
ATOM 534 C C . SER A 1 76 ? 10.848 2.452 4.936 1.00 57.56 76 SER A C 1
ATOM 536 O O . SER A 1 76 ? 9.993 2.189 5.781 1.00 57.56 76 SER A O 1
ATOM 538 N N . ASP A 1 77 ? 10.565 3.081 3.799 1.00 58.72 77 ASP A N 1
ATOM 539 C CA . ASP A 1 77 ? 9.285 3.670 3.429 1.00 58.72 77 ASP A CA 1
ATOM 540 C C . ASP A 1 77 ? 8.225 2.622 3.034 1.00 58.72 77 ASP A C 1
ATOM 542 O O . ASP A 1 77 ? 7.038 2.808 3.309 1.00 58.72 77 ASP A O 1
ATOM 546 N N . GLN A 1 78 ? 8.624 1.462 2.491 1.00 64.50 78 GLN A N 1
ATOM 547 C CA . GLN A 1 78 ? 7.690 0.363 2.208 1.00 64.50 78 GLN A CA 1
ATOM 548 C C . GLN A 1 78 ? 7.138 -0.230 3.506 1.00 64.50 78 GLN A C 1
ATOM 550 O O . GLN A 1 78 ? 5.933 -0.453 3.617 1.00 64.50 78 GLN A O 1
ATOM 555 N N . TRP A 1 79 ? 7.990 -0.425 4.520 1.00 76.25 79 TRP A N 1
ATOM 556 C CA . TRP A 1 79 ? 7.542 -0.849 5.851 1.00 76.25 79 TRP A CA 1
ATOM 557 C C . TRP A 1 79 ? 6.554 0.158 6.452 1.00 76.25 79 TRP A C 1
ATOM 559 O O . TRP A 1 79 ? 5.528 -0.244 7.000 1.00 76.25 79 TRP A O 1
ATOM 569 N N . LEU A 1 80 ? 6.819 1.459 6.298 1.00 71.50 80 LEU A N 1
ATOM 570 C CA . LEU A 1 80 ? 5.934 2.525 6.775 1.00 71.50 80 LEU A CA 1
ATOM 571 C C . LEU A 1 80 ? 4.562 2.498 6.080 1.00 71.50 80 LEU A C 1
ATOM 573 O O . LEU A 1 80 ? 3.528 2.696 6.725 1.00 71.50 80 LEU A O 1
ATOM 577 N N . THR A 1 81 ? 4.540 2.189 4.785 1.00 72.44 81 THR A N 1
ATOM 578 C CA . THR A 1 81 ? 3.314 2.054 3.985 1.00 72.44 81 THR A CA 1
ATOM 579 C C . THR A 1 81 ? 2.481 0.851 4.434 1.00 72.44 81 THR A C 1
ATOM 581 O O . THR A 1 81 ? 1.288 0.982 4.707 1.00 72.44 81 THR A O 1
ATOM 584 N N . TYR A 1 82 ? 3.104 -0.318 4.613 1.00 75.75 82 TYR A N 1
ATOM 585 C CA . TYR A 1 82 ? 2.400 -1.502 5.118 1.00 75.75 82 TYR A CA 1
ATOM 586 C C . TYR A 1 82 ? 1.919 -1.323 6.565 1.00 75.75 82 TYR A C 1
ATOM 588 O O . TYR A 1 82 ? 0.790 -1.696 6.889 1.00 75.75 82 TYR A O 1
ATOM 596 N N . ALA A 1 83 ? 2.735 -0.717 7.431 1.00 76.00 83 ALA A N 1
ATOM 597 C CA . ALA A 1 83 ? 2.382 -0.473 8.827 1.00 76.00 83 ALA A CA 1
ATOM 598 C C . ALA A 1 83 ? 1.217 0.521 8.967 1.00 76.00 83 ALA A C 1
ATOM 600 O O . ALA A 1 83 ? 0.301 0.291 9.763 1.00 76.00 83 ALA A O 1
ATOM 601 N N . SER A 1 84 ? 1.210 1.603 8.181 1.00 69.50 84 SER A N 1
ATOM 602 C CA . SER A 1 84 ? 0.114 2.582 8.182 1.00 69.50 84 SER A CA 1
ATOM 603 C C . SER A 1 84 ? -1.183 1.989 7.624 1.00 69.50 84 SER A C 1
ATOM 605 O O . SER A 1 84 ? -2.234 2.154 8.246 1.00 69.50 84 SER A O 1
ATOM 607 N N . GLY A 1 85 ? -1.113 1.205 6.542 1.00 72.31 85 GLY A N 1
ATOM 608 C CA . GLY A 1 85 ? -2.266 0.479 5.998 1.00 72.31 85 GLY A CA 1
ATOM 609 C C . GLY A 1 85 ? -2.862 -0.527 6.988 1.00 72.31 85 GLY A C 1
ATOM 610 O O . GLY A 1 85 ? -4.071 -0.526 7.230 1.00 72.31 85 GLY A O 1
ATOM 611 N N . ALA A 1 86 ? -2.022 -1.341 7.633 1.00 78.38 86 ALA A N 1
ATOM 612 C CA . ALA A 1 86 ? -2.470 -2.302 8.642 1.00 78.38 86 ALA A CA 1
ATOM 613 C C . ALA A 1 86 ? -3.098 -1.611 9.867 1.00 78.38 86 ALA A C 1
ATOM 615 O O . ALA A 1 86 ? -4.133 -2.055 10.367 1.00 78.38 86 ALA A O 1
ATOM 616 N N . THR A 1 87 ? -2.518 -0.495 10.321 1.00 75.75 87 THR A N 1
ATOM 617 C CA . THR A 1 87 ? -3.044 0.291 11.451 1.00 75.75 87 THR A CA 1
ATOM 618 C C . THR A 1 87 ? -4.391 0.926 11.116 1.00 75.75 87 THR A C 1
ATOM 620 O O . THR A 1 87 ? -5.307 0.902 11.939 1.00 75.75 87 THR A O 1
ATOM 623 N N . MET A 1 88 ? -4.553 1.448 9.899 1.00 76.81 88 MET A N 1
ATOM 624 C CA . MET A 1 88 ? -5.817 2.009 9.423 1.00 76.81 88 MET A CA 1
ATOM 625 C C . MET A 1 88 ? -6.930 0.952 9.419 1.00 76.81 88 MET A C 1
ATOM 627 O O . MET A 1 88 ? -7.986 1.164 10.011 1.00 76.81 88 MET A O 1
ATOM 631 N N . ILE A 1 89 ? -6.680 -0.215 8.818 1.00 80.38 89 ILE A N 1
ATOM 632 C CA . ILE A 1 89 ? -7.668 -1.302 8.771 1.00 80.38 89 ILE A CA 1
ATOM 633 C C . ILE A 1 89 ? -7.981 -1.801 10.189 1.00 80.38 89 ILE A C 1
ATOM 635 O O . ILE A 1 89 ? -9.148 -1.909 10.567 1.00 80.38 89 ILE A O 1
ATOM 639 N N . GLY A 1 90 ? -6.950 -2.059 11.000 1.00 81.56 90 GLY A N 1
ATOM 640 C CA . GLY A 1 90 ? -7.110 -2.562 12.363 1.00 81.56 90 GLY A CA 1
ATOM 641 C C . GLY A 1 90 ? -7.883 -1.602 13.269 1.00 81.56 90 GLY A C 1
ATOM 642 O O . GLY A 1 90 ? -8.798 -2.025 13.976 1.00 81.56 90 GLY A O 1
ATOM 643 N N . SER A 1 91 ? -7.572 -0.304 13.222 1.00 73.00 91 SER A N 1
ATOM 644 C CA . SER A 1 91 ? -8.279 0.718 14.009 1.00 73.00 91 SER A CA 1
ATOM 645 C C . SER A 1 91 ? -9.732 0.900 13.562 1.00 73.00 91 SER A C 1
ATOM 647 O O . SER A 1 91 ? -10.612 1.032 14.416 1.00 73.00 91 SER A O 1
ATOM 649 N N . GLY A 1 92 ? -10.013 0.818 12.258 1.00 71.62 92 GLY A N 1
ATOM 650 C CA . GLY A 1 92 ? -11.375 0.837 11.722 1.00 71.62 92 GLY A CA 1
ATOM 651 C C . GLY A 1 92 ? -12.221 -0.344 12.212 1.00 71.62 92 GLY A C 1
ATOM 652 O O . GLY A 1 92 ? -13.321 -0.144 12.730 1.00 71.62 92 GLY A O 1
ATOM 653 N N . VAL A 1 93 ? -11.686 -1.568 12.130 1.00 85.56 93 VAL A N 1
ATOM 654 C CA . VAL A 1 93 ? -12.361 -2.782 12.629 1.00 85.56 93 VAL A CA 1
ATOM 655 C C . VAL A 1 93 ? -12.577 -2.710 14.142 1.00 85.56 93 VAL A C 1
ATOM 657 O O . VAL A 1 93 ? -13.670 -3.006 14.628 1.00 85.56 93 VAL A O 1
ATOM 660 N N . LEU A 1 94 ? -11.568 -2.269 14.898 1.00 80.19 94 LEU A N 1
ATOM 661 C CA . LEU A 1 94 ? -11.669 -2.117 16.348 1.00 80.19 94 LEU A CA 1
ATOM 662 C C . LEU A 1 94 ? -12.730 -1.078 16.739 1.00 80.19 94 LEU A C 1
ATOM 664 O O . LEU A 1 94 ? -13.493 -1.305 17.677 1.00 80.19 94 LEU A O 1
ATOM 668 N N . SER A 1 95 ? -12.814 0.039 16.010 1.00 76.88 95 SER A N 1
ATOM 669 C CA . SER A 1 95 ? -13.840 1.066 16.221 1.00 76.88 95 SER A CA 1
ATOM 670 C C . SER A 1 95 ? -15.244 0.511 15.981 1.00 76.88 95 SER A C 1
ATOM 672 O O . SER A 1 95 ? -16.123 0.672 16.830 1.00 76.88 95 SER A O 1
ATOM 674 N N . ALA A 1 96 ? -15.442 -0.215 14.876 1.00 81.12 96 ALA A N 1
ATOM 675 C CA . ALA A 1 96 ? -16.715 -0.859 14.570 1.00 81.12 96 ALA A CA 1
ATOM 676 C C . ALA A 1 96 ? -17.118 -1.864 15.662 1.00 81.12 96 ALA A C 1
ATOM 678 O O . ALA A 1 96 ? -18.253 -1.840 16.133 1.00 81.12 96 ALA A O 1
ATOM 679 N N . TYR A 1 97 ? -16.174 -2.682 16.134 1.00 84.56 97 TYR A N 1
ATOM 680 C CA . TYR A 1 97 ? -16.412 -3.638 17.215 1.00 84.56 97 TYR A CA 1
ATOM 681 C C . TYR A 1 97 ? -16.781 -2.959 18.544 1.00 84.56 97 TYR A C 1
ATOM 683 O O . TYR A 1 97 ? -17.716 -3.379 19.231 1.00 84.56 97 TYR A O 1
ATOM 691 N N . LEU A 1 98 ? -16.068 -1.891 18.915 1.00 74.12 98 LEU A N 1
ATOM 692 C CA . LEU A 1 98 ? -16.357 -1.123 20.128 1.00 74.12 98 LEU A CA 1
ATOM 693 C C . LEU A 1 98 ? -17.723 -0.442 20.054 1.00 74.12 98 LEU A C 1
ATOM 695 O O . LEU A 1 98 ? -18.455 -0.458 21.042 1.00 74.12 98 LEU A O 1
ATOM 699 N N . LYS A 1 99 ? -18.085 0.104 18.890 1.00 74.00 99 LYS A N 1
ATOM 700 C CA . LYS A 1 99 ? -19.381 0.747 18.660 1.00 74.00 99 LYS A CA 1
ATOM 701 C C . LYS A 1 99 ? -20.535 -0.252 18.704 1.00 74.00 99 LYS A C 1
ATOM 703 O O . LYS A 1 99 ? -21.549 0.008 19.341 1.00 74.00 99 LYS A O 1
ATOM 708 N N . ASP A 1 100 ? -20.355 -1.426 18.114 1.00 83.62 100 ASP A N 1
ATOM 709 C CA . ASP A 1 100 ? -21.331 -2.515 18.178 1.00 83.62 100 ASP A CA 1
ATOM 710 C C . ASP A 1 100 ? -21.526 -3.021 19.622 1.00 83.62 100 ASP A C 1
ATOM 712 O O . ASP A 1 100 ? -22.642 -3.259 20.087 1.00 83.62 100 ASP A O 1
ATOM 716 N N . ARG A 1 101 ? -20.442 -3.094 20.407 1.00 75.50 101 ARG A N 1
ATOM 717 C CA . ARG A 1 101 ? -20.529 -3.389 21.844 1.00 75.50 101 ARG A CA 1
ATOM 718 C C . ARG A 1 101 ? -21.204 -2.268 22.643 1.00 75.50 101 ARG A C 1
ATOM 720 O O . ARG A 1 101 ? -21.936 -2.578 23.577 1.00 75.50 101 ARG A O 1
ATOM 727 N N . ALA A 1 102 ? -20.979 -1.004 22.287 1.00 64.44 102 ALA A N 1
ATOM 728 C CA . ALA A 1 102 ? -21.629 0.139 22.924 1.00 64.44 102 ALA A CA 1
ATOM 729 C C . ALA A 1 102 ? -23.142 0.135 22.674 1.00 64.44 102 ALA A C 1
ATOM 731 O O . ALA A 1 102 ? -23.906 0.303 23.620 1.00 64.44 102 ALA A O 1
ATOM 732 N N . ASN A 1 103 ? -23.568 -0.143 21.438 1.00 74.12 103 ASN A N 1
ATOM 733 C CA . ASN A 1 103 ? -24.983 -0.264 21.089 1.00 74.12 103 ASN A CA 1
ATOM 734 C C . ASN A 1 103 ? -25.673 -1.361 21.903 1.00 74.12 103 ASN A C 1
ATOM 736 O O . ASN A 1 103 ? -26.718 -1.106 22.487 1.00 74.12 103 ASN A O 1
ATOM 740 N N . ARG A 1 104 ? -25.054 -2.542 22.040 1.00 77.00 104 ARG A N 1
ATOM 741 C CA . ARG A 1 104 ? -25.607 -3.618 22.881 1.00 77.00 104 ARG A CA 1
ATOM 742 C C . ARG A 1 104 ? -25.807 -3.202 24.338 1.00 77.00 104 ARG A C 1
ATOM 744 O O . ARG A 1 104 ? -26.807 -3.570 24.948 1.00 77.00 104 ARG A O 1
ATOM 751 N N . GLU A 1 105 ? -24.867 -2.453 24.906 1.00 64.62 105 GLU A N 1
ATOM 752 C CA . GLU A 1 105 ? -24.974 -1.987 26.293 1.00 64.62 105 GLU A CA 1
ATOM 753 C C . GLU A 1 105 ? -26.011 -0.861 26.439 1.00 64.62 105 GLU A C 1
ATOM 755 O O . GLU A 1 105 ? -26.705 -0.775 27.453 1.00 64.62 105 GLU A O 1
ATOM 760 N N . PHE A 1 106 ? -26.176 -0.040 25.400 1.00 64.25 106 PHE A N 1
ATOM 761 C CA . PHE A 1 106 ? -27.216 0.980 25.320 1.00 64.25 106 PHE A CA 1
ATOM 762 C C . PHE A 1 106 ? -28.621 0.378 25.165 1.00 64.25 106 PHE A C 1
ATOM 764 O O . PHE A 1 106 ? -29.557 0.826 25.825 1.00 64.25 106 PHE A O 1
ATOM 771 N N . ASP A 1 107 ? -28.775 -0.683 24.374 1.00 73.56 107 ASP A N 1
ATOM 772 C CA . ASP A 1 107 ? -30.028 -1.439 24.270 1.00 73.56 107 ASP A CA 1
ATOM 773 C C . ASP A 1 107 ? -30.384 -2.079 25.617 1.00 73.56 107 ASP A C 1
ATOM 775 O O . ASP A 1 107 ? -31.533 -2.044 26.070 1.00 73.56 107 ASP A O 1
ATOM 779 N N . ARG A 1 108 ? -29.369 -2.594 26.321 1.00 67.25 108 ARG A N 1
ATOM 780 C CA . ARG A 1 108 ? -29.523 -3.115 27.680 1.00 67.25 108 ARG A CA 1
ATOM 781 C C . ARG A 1 108 ? -29.985 -2.024 28.639 1.00 67.25 108 ARG A C 1
ATOM 783 O O . ARG A 1 108 ? -30.956 -2.255 29.354 1.00 67.25 108 ARG A O 1
ATOM 790 N N . TYR A 1 109 ? -29.373 -0.838 28.585 1.00 54.97 109 TYR A N 1
ATOM 791 C CA . TYR A 1 109 ? -29.795 0.349 29.335 1.00 54.97 109 TYR A CA 1
ATOM 792 C C . TYR A 1 109 ? -31.242 0.749 29.040 1.00 54.97 109 TYR A C 1
ATOM 794 O O . TYR A 1 109 ? -31.999 1.015 29.970 1.00 54.97 109 TYR A O 1
ATOM 802 N N . MET A 1 110 ? -31.650 0.770 27.770 1.00 65.62 110 MET A N 1
ATOM 803 C CA . MET A 1 110 ? -33.034 1.068 27.389 1.00 65.62 110 MET A CA 1
ATOM 804 C C . MET A 1 110 ? -34.021 0.074 28.017 1.00 65.62 110 MET A C 1
ATOM 806 O O . MET A 1 110 ? -35.126 0.471 28.387 1.00 65.62 110 MET A O 1
ATOM 810 N N . SER A 1 111 ? -33.611 -1.187 28.208 1.00 75.38 111 SER A N 1
ATOM 811 C CA . SER A 1 111 ? -34.438 -2.211 28.861 1.00 75.38 111 SER A CA 1
ATOM 812 C C . SER A 1 111 ? -34.425 -2.150 30.398 1.00 75.38 111 SER A C 1
ATOM 814 O O . SER A 1 111 ? -35.468 -2.338 31.020 1.00 75.38 111 SER A O 1
ATOM 816 N N . THR A 1 112 ? -33.277 -1.875 31.030 1.00 74.38 112 THR A N 1
ATOM 817 C CA . THR A 1 112 ? -33.109 -1.954 32.496 1.00 74.38 112 THR A CA 1
ATOM 818 C C . THR A 1 112 ? -33.185 -0.604 33.205 1.00 74.38 112 THR A C 1
ATOM 820 O O . THR A 1 112 ? -33.358 -0.567 34.420 1.00 74.38 112 THR A O 1
ATOM 823 N N . LYS A 1 113 ? -33.045 0.506 32.468 1.00 67.31 113 LYS A N 1
ATOM 824 C CA . LYS A 1 113 ? -32.892 1.887 32.969 1.00 67.31 113 LYS A CA 1
ATOM 825 C C . LYS A 1 113 ? -31.773 2.064 34.005 1.00 67.31 113 LYS A C 1
ATOM 827 O O . LYS A 1 113 ? -31.770 3.044 34.750 1.00 67.31 113 LYS A O 1
ATOM 832 N N . ASP A 1 114 ? -30.805 1.150 34.036 1.00 61.03 114 ASP A N 1
ATOM 833 C CA . ASP A 1 114 ? -29.730 1.148 35.026 1.00 61.03 114 ASP A CA 1
ATOM 834 C C . ASP A 1 114 ? -28.621 2.166 34.667 1.00 61.03 114 ASP A C 1
ATOM 836 O O . ASP A 1 114 ? -27.928 1.993 33.657 1.00 61.03 114 ASP A O 1
ATOM 840 N N . PRO A 1 115 ? -28.392 3.221 35.473 1.00 59.44 115 PRO A N 1
ATOM 841 C CA . PRO A 1 115 ? -27.417 4.277 35.181 1.00 59.44 115 PRO A CA 1
ATOM 842 C C . PRO A 1 115 ? -25.970 3.786 34.986 1.00 59.44 115 PRO A C 1
ATOM 844 O O . PRO A 1 115 ? -25.182 4.482 34.334 1.00 59.44 115 PRO A O 1
ATOM 847 N N . GLY A 1 116 ? -25.610 2.590 35.471 1.00 62.06 116 GLY A N 1
ATOM 848 C CA . GLY A 1 116 ? -24.293 1.990 35.225 1.00 62.06 116 GLY A CA 1
ATOM 849 C C . GLY A 1 116 ? -23.993 1.769 33.735 1.00 62.06 116 GLY A C 1
ATOM 850 O O . GLY A 1 116 ? -22.880 2.042 33.274 1.00 62.06 116 GLY A O 1
ATOM 851 N N . SER A 1 117 ? -25.009 1.394 32.953 1.00 56.62 117 SER A N 1
ATOM 852 C CA . SER A 1 117 ? -24.890 1.061 31.522 1.00 56.62 117 SER A CA 1
ATOM 853 C C . SER A 1 117 ? -24.657 2.302 30.637 1.00 56.62 117 SER A C 1
ATOM 855 O O . SER A 1 117 ? -23.958 2.252 29.619 1.00 56.62 117 SER A O 1
ATOM 857 N N . LEU A 1 118 ? -25.144 3.471 31.071 1.00 57.34 118 LEU A N 1
ATOM 858 C CA . LEU A 1 118 ? -24.942 4.752 30.381 1.00 57.34 118 LEU A CA 1
ATOM 859 C C . LEU A 1 118 ? -23.480 5.233 30.474 1.00 57.34 118 LEU A C 1
ATOM 861 O O . LEU A 1 118 ? -22.931 5.813 29.533 1.00 57.34 118 LEU A O 1
ATOM 865 N N . SER A 1 119 ? -22.823 4.957 31.605 1.00 64.69 119 SER A N 1
ATOM 866 C CA . SER A 1 119 ? -21.414 5.303 31.829 1.00 64.69 119 SER A CA 1
ATOM 867 C C . SER A 1 119 ? -20.458 4.441 30.990 1.00 64.69 119 SER A C 1
ATOM 869 O O . SER A 1 119 ? -19.463 4.948 30.460 1.00 64.69 119 SER A O 1
ATOM 871 N N . ALA A 1 120 ? -20.795 3.159 30.804 1.00 61.12 120 ALA A N 1
ATOM 872 C CA . ALA A 1 120 ? -20.041 2.216 29.984 1.00 61.12 120 ALA A CA 1
ATOM 873 C C . ALA A 1 120 ? -20.126 2.572 28.493 1.00 61.12 120 ALA A C 1
ATOM 875 O O . ALA A 1 120 ? -19.097 2.646 27.818 1.00 61.12 120 ALA A O 1
ATOM 876 N N . THR A 1 121 ? -21.325 2.908 28.011 1.00 58.88 121 THR A N 1
ATOM 877 C CA . THR A 1 121 ? -21.563 3.350 26.627 1.00 58.88 121 THR A CA 1
ATOM 878 C C . THR A 1 121 ? -20.714 4.575 26.280 1.00 58.88 121 THR A C 1
ATOM 880 O O . THR A 1 121 ? -19.990 4.578 25.288 1.00 58.88 121 THR A O 1
ATOM 883 N N . ARG A 1 122 ? -20.683 5.588 27.159 1.00 71.00 122 ARG A N 1
ATOM 884 C CA . ARG A 1 122 ? -19.884 6.811 26.957 1.00 71.00 122 ARG A CA 1
ATOM 885 C C . ARG A 1 122 ? -18.376 6.561 26.888 1.00 71.00 122 ARG A C 1
ATOM 887 O O . ARG A 1 122 ? -17.665 7.300 26.209 1.00 71.00 122 ARG A O 1
ATOM 894 N N . ARG A 1 123 ? -17.865 5.562 27.614 1.00 72.06 123 ARG A N 1
ATOM 895 C CA . ARG A 1 123 ? -16.445 5.174 27.551 1.00 72.06 123 ARG A CA 1
ATOM 896 C C . ARG A 1 123 ? -16.127 4.460 26.241 1.00 72.06 123 ARG A C 1
ATOM 898 O O . ARG A 1 123 ? -15.094 4.753 25.642 1.00 72.06 123 ARG A O 1
ATOM 905 N N . LEU A 1 124 ? -17.015 3.576 25.792 1.00 65.38 124 LEU A N 1
ATOM 906 C CA . LEU A 1 124 ? -16.861 2.859 24.527 1.00 65.38 124 LEU A CA 1
ATOM 907 C C . LEU A 1 124 ? -16.947 3.807 23.322 1.00 65.38 124 LEU A C 1
ATOM 909 O O . LEU A 1 124 ? -16.095 3.727 22.443 1.00 65.38 124 LEU A O 1
ATOM 913 N N . ASP A 1 125 ? -17.871 4.771 23.335 1.00 69.94 125 ASP A N 1
ATOM 914 C CA . ASP A 1 125 ? -17.994 5.791 22.283 1.00 69.94 125 ASP A CA 1
ATOM 915 C C . ASP A 1 125 ? -16.749 6.678 22.171 1.00 69.94 125 ASP A C 1
ATOM 917 O O . ASP A 1 125 ? -16.268 6.954 21.072 1.00 69.94 125 ASP A O 1
ATOM 921 N N . LYS A 1 126 ? -16.163 7.090 23.305 1.00 74.94 126 LYS A N 1
ATOM 922 C CA . LYS A 1 126 ? -14.890 7.830 23.300 1.00 74.94 126 LYS A CA 1
ATOM 923 C C . LYS A 1 126 ? -13.746 6.996 22.720 1.00 74.94 126 LYS A C 1
ATOM 925 O O . LYS A 1 126 ? -12.922 7.534 21.986 1.00 74.94 126 LYS A O 1
ATOM 930 N N . GLY A 1 127 ? -13.707 5.696 23.020 1.00 73.62 127 GLY A N 1
ATOM 931 C CA . GLY A 1 127 ? -12.740 4.766 22.432 1.00 73.62 127 GLY A CA 1
ATOM 932 C C . GLY A 1 127 ? -12.925 4.610 20.921 1.00 73.62 127 GLY A C 1
ATOM 933 O O . GLY A 1 127 ? -11.950 4.673 20.176 1.00 73.62 127 GLY A O 1
ATOM 934 N N . ALA A 1 128 ? -14.171 4.491 20.458 1.00 64.38 128 ALA A N 1
ATOM 935 C CA . ALA A 1 128 ? -14.501 4.411 19.037 1.00 64.38 128 ALA A CA 1
ATOM 936 C C . ALA A 1 128 ? -14.127 5.700 18.282 1.00 64.38 128 ALA A C 1
ATOM 938 O O . ALA A 1 128 ? -13.557 5.626 17.191 1.00 64.38 128 ALA A O 1
ATOM 939 N N . ALA A 1 129 ? -14.379 6.869 18.881 1.00 75.94 129 ALA A N 1
ATOM 940 C CA . ALA A 1 129 ? -13.982 8.166 18.334 1.00 75.94 129 ALA A CA 1
ATOM 941 C C . ALA A 1 129 ? -12.453 8.319 18.250 1.00 75.94 129 ALA A C 1
ATOM 943 O O . ALA A 1 129 ? -11.938 8.775 17.231 1.00 75.94 129 ALA A O 1
ATOM 944 N N . ALA A 1 130 ? -11.716 7.889 19.280 1.00 79.56 130 ALA A N 1
ATOM 945 C CA . ALA A 1 130 ? -10.254 7.906 19.265 1.00 79.56 130 ALA A CA 1
ATOM 946 C C . ALA A 1 130 ? -9.683 6.965 18.191 1.00 79.56 130 ALA A C 1
ATOM 948 O O . ALA A 1 130 ? -8.790 7.354 17.444 1.00 79.56 130 ALA A O 1
ATOM 949 N N . ALA A 1 131 ? -10.236 5.756 18.060 1.00 74.31 131 ALA A N 1
ATOM 950 C CA . ALA A 1 131 ? -9.841 4.809 17.020 1.00 74.31 131 ALA A CA 1
ATOM 951 C C . ALA A 1 131 ? -10.121 5.351 15.605 1.00 74.31 131 ALA A C 1
ATOM 953 O O . ALA A 1 131 ? -9.292 5.187 14.713 1.00 74.31 131 ALA A O 1
ATOM 954 N N . LEU A 1 132 ? -11.240 6.058 15.410 1.00 78.31 132 LEU A N 1
ATOM 955 C CA . LEU A 1 132 ? -11.544 6.751 14.153 1.00 78.31 132 LEU A CA 1
ATOM 956 C C . LEU A 1 132 ? -10.545 7.871 13.849 1.00 78.31 132 LEU A C 1
ATOM 958 O O . LEU A 1 132 ? -10.079 7.971 12.718 1.00 78.31 132 LEU A O 1
ATOM 962 N N . ALA A 1 133 ? -10.185 8.685 14.844 1.00 82.94 133 ALA A N 1
ATOM 963 C CA . ALA A 1 133 ? -9.182 9.732 14.669 1.00 82.94 133 ALA A CA 1
ATOM 964 C C . ALA A 1 133 ? -7.821 9.140 14.268 1.00 82.94 133 ALA A C 1
ATOM 966 O O . ALA A 1 133 ? -7.193 9.619 13.327 1.00 82.94 133 ALA A O 1
ATOM 967 N N . VAL A 1 134 ? -7.401 8.048 14.918 1.00 81.94 134 VAL A N 1
ATOM 968 C CA . VAL A 1 134 ? -6.181 7.313 14.547 1.00 81.94 134 VAL A CA 1
ATOM 969 C C . VAL A 1 134 ? -6.275 6.789 13.114 1.00 81.94 134 VAL A C 1
ATOM 971 O O . VAL A 1 134 ? -5.352 7.011 12.335 1.00 81.94 134 VAL A O 1
ATOM 974 N N . SER A 1 135 ? -7.399 6.179 12.728 1.00 74.00 135 SER A N 1
ATOM 975 C CA . SER A 1 135 ? -7.618 5.705 11.357 1.00 74.00 135 SER A CA 1
ATOM 976 C C . SER A 1 135 ? -7.498 6.828 10.323 1.00 74.00 135 SER A C 1
ATOM 978 O O . SER A 1 135 ? -6.914 6.611 9.263 1.00 74.00 135 SER A O 1
ATOM 980 N N . GLN A 1 136 ? -8.042 8.016 10.605 1.00 81.19 136 GLN A N 1
ATOM 981 C CA . GLN A 1 136 ? -7.961 9.166 9.698 1.00 81.19 136 GLN A CA 1
ATOM 982 C C . GLN A 1 136 ? -6.535 9.710 9.579 1.00 81.19 136 GLN A C 1
ATOM 984 O O . GLN A 1 136 ? -6.094 10.027 8.477 1.00 81.19 136 GLN A O 1
ATOM 989 N N . ILE A 1 137 ? -5.791 9.768 10.687 1.00 85.06 137 ILE A N 1
ATOM 990 C CA . ILE A 1 137 ? -4.378 10.170 10.682 1.00 85.06 137 ILE A CA 1
ATOM 991 C C . ILE A 1 137 ? -3.543 9.163 9.881 1.00 85.06 137 ILE A C 1
ATOM 993 O O . ILE A 1 137 ? -2.749 9.563 9.033 1.00 85.06 137 ILE A O 1
ATOM 997 N N . SER A 1 138 ? -3.748 7.860 10.095 1.00 73.00 138 SER A N 1
ATOM 998 C CA . SER A 1 138 ? -3.061 6.810 9.333 1.00 73.00 138 SER A CA 1
ATOM 999 C C . SER A 1 138 ? -3.373 6.885 7.838 1.00 73.00 138 SER A C 1
ATOM 1001 O O . SER A 1 138 ? -2.461 6.735 7.029 1.00 73.00 138 SER A O 1
ATOM 1003 N N . PHE A 1 139 ? -4.623 7.178 7.466 1.00 81.38 139 PHE A N 1
ATOM 1004 C CA . PHE A 1 139 ? -5.003 7.401 6.071 1.00 81.38 139 PHE A CA 1
ATOM 1005 C C . PHE A 1 139 ? -4.294 8.619 5.467 1.00 81.38 139 PHE A C 1
ATOM 1007 O O . PHE A 1 139 ? -3.762 8.526 4.366 1.00 81.38 139 PHE A O 1
ATOM 1014 N N . ALA A 1 140 ? -4.236 9.742 6.190 1.00 85.62 140 ALA A N 1
ATOM 1015 C CA . ALA A 1 140 ? -3.551 10.946 5.722 1.00 85.62 140 ALA A CA 1
ATOM 1016 C C . ALA A 1 140 ? -2.048 10.704 5.490 1.00 85.62 140 ALA A C 1
ATOM 1018 O O . ALA A 1 140 ? -1.507 11.139 4.477 1.00 85.62 140 ALA A O 1
ATOM 1019 N N . ILE A 1 141 ? -1.390 9.966 6.391 1.00 79.94 141 ILE A N 1
ATOM 1020 C CA . ILE A 1 141 ? 0.020 9.574 6.243 1.00 79.94 141 ILE A CA 1
ATOM 1021 C C . ILE A 1 141 ? 0.204 8.678 5.014 1.00 79.94 141 ILE A C 1
ATOM 1023 O O . ILE A 1 141 ? 1.096 8.924 4.208 1.00 79.94 141 ILE A O 1
ATOM 1027 N N . LEU A 1 142 ? -0.647 7.664 4.843 1.00 76.12 142 LEU A N 1
ATOM 1028 C CA . LEU A 1 142 ? -0.561 6.734 3.717 1.00 76.12 142 LEU A CA 1
ATOM 1029 C C . LEU A 1 142 ? -0.809 7.438 2.373 1.00 76.12 142 LEU A C 1
ATOM 1031 O O . LEU A 1 142 ? -0.077 7.207 1.416 1.00 76.12 142 LEU A O 1
ATOM 1035 N N . ALA A 1 143 ? -1.788 8.344 2.316 1.00 82.00 143 ALA A N 1
ATOM 1036 C CA . ALA A 1 143 ? -2.051 9.169 1.141 1.00 82.00 143 ALA A CA 1
ATOM 1037 C C . ALA A 1 143 ? -0.870 10.093 0.806 1.00 82.00 143 ALA A C 1
ATOM 1039 O O . ALA A 1 143 ? -0.531 10.246 -0.365 1.00 82.00 143 ALA A O 1
ATOM 1040 N N . TYR A 1 144 ? -0.228 10.681 1.821 1.00 84.50 144 TYR A N 1
ATOM 1041 C CA . TYR A 1 144 ? 0.962 11.506 1.626 1.00 84.50 144 TYR A CA 1
ATOM 1042 C C . TYR A 1 144 ? 2.129 10.691 1.061 1.00 84.50 144 TYR A C 1
ATOM 1044 O O . TYR A 1 144 ? 2.715 11.108 0.068 1.00 84.50 144 TYR A O 1
ATOM 1052 N N . ILE A 1 145 ? 2.424 9.522 1.643 1.00 79.75 145 ILE A N 1
ATOM 1053 C CA . ILE A 1 145 ? 3.508 8.647 1.173 1.00 79.75 145 ILE A CA 1
ATOM 1054 C C . ILE A 1 145 ? 3.286 8.265 -0.294 1.00 79.75 145 ILE A C 1
ATOM 1056 O O . ILE A 1 145 ? 4.185 8.464 -1.104 1.00 79.75 145 ILE A O 1
ATOM 1060 N N . LEU A 1 146 ? 2.078 7.809 -0.647 1.00 75.31 146 LEU A N 1
ATOM 1061 C CA . LEU A 1 146 ? 1.739 7.405 -2.016 1.00 75.31 146 LEU A CA 1
ATOM 1062 C C . LEU A 1 146 ? 1.780 8.553 -3.033 1.00 75.31 146 LEU A C 1
ATOM 1064 O O . LEU A 1 146 ? 2.026 8.305 -4.206 1.00 75.31 146 LEU A O 1
ATOM 1068 N N . LEU A 1 147 ? 1.493 9.790 -2.618 1.00 81.50 147 LEU A N 1
ATOM 1069 C CA . LEU A 1 147 ? 1.578 10.959 -3.500 1.00 81.50 147 LEU A CA 1
ATOM 1070 C C . LEU A 1 147 ? 3.018 11.478 -3.643 1.00 81.50 147 LEU A C 1
ATOM 1072 O O . LEU A 1 147 ? 3.334 12.143 -4.625 1.00 81.50 147 LEU A O 1
ATOM 1076 N N . SER A 1 148 ? 3.858 11.237 -2.634 1.00 74.25 148 SER A N 1
ATOM 1077 C CA . SER A 1 148 ? 5.269 11.638 -2.623 1.00 74.25 148 SER A CA 1
ATOM 1078 C C . SER A 1 148 ? 6.2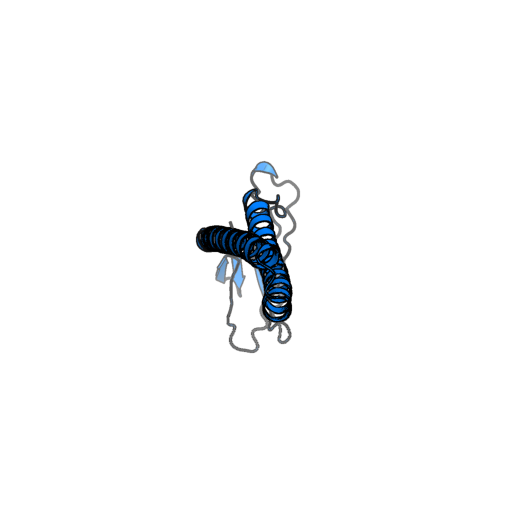06 10.648 -3.323 1.00 74.25 148 SER A C 1
ATOM 1080 O O . SER A 1 148 ? 7.380 10.971 -3.504 1.00 74.25 148 SER A O 1
ATOM 1082 N N . GLU A 1 149 ? 5.696 9.466 -3.675 1.00 56.50 149 GLU A N 1
ATOM 1083 C CA . GLU A 1 149 ? 6.368 8.448 -4.494 1.00 56.50 149 GLU A CA 1
ATOM 1084 C C . GLU A 1 149 ? 6.265 8.784 -5.993 1.00 56.50 149 GLU A C 1
ATOM 1086 O O . GLU A 1 149 ? 7.292 8.635 -6.697 1.00 56.50 149 GLU A O 1
#

Radius of gyration: 28.49 Å; chains: 1; bounding box: 69×25×74 Å

Secondary structure (DSSP, 8-state):
---EEEETTEEEEESS----PPTT---EEEEE-TTBPPEEEE--TT--S---PPPPBPTTS-GGG-----S----HHHHHHHHHHHHHHHHHHHHHHHHHHHHHHHHHHHHH--HHHHHHHHHHHHHHHHHHHHHHHHHHHHHHHHHH-

pLDDT: mean 72.61, std 11.93, range [42.06, 90.56]